Protein AF-A0A3B8RQF7-F1 (afdb_monomer)

Structure (mmCIF, N/CA/C/O backbone):
data_AF-A0A3B8RQF7-F1
#
_entry.id   AF-A0A3B8RQF7-F1
#
loop_
_atom_site.group_PDB
_atom_site.id
_atom_site.type_symbol
_atom_site.label_atom_id
_atom_site.label_alt_id
_atom_site.label_comp_id
_atom_site.label_asym_id
_atom_site.label_entity_id
_atom_site.label_seq_id
_atom_site.pdbx_PDB_ins_code
_atom_site.Cartn_x
_atom_site.Cartn_y
_atom_site.Cartn_z
_atom_site.occupancy
_atom_site.B_iso_or_equiv
_atom_site.auth_seq_id
_atom_site.auth_comp_id
_atom_site.auth_asym_id
_atom_site.auth_atom_id
_atom_site.pdbx_PDB_model_num
ATOM 1 N N . GLY A 1 1 ? -14.466 -7.446 29.062 1.00 78.19 1 GLY A N 1
ATOM 2 C CA . GLY A 1 1 ? -13.291 -7.999 28.360 1.00 78.19 1 GLY A CA 1
ATOM 3 C C . GLY A 1 1 ? -13.276 -7.476 26.940 1.00 78.19 1 GLY A C 1
ATOM 4 O O . GLY A 1 1 ? -14.343 -7.152 26.434 1.00 78.19 1 GLY A O 1
ATOM 5 N N . ILE A 1 2 ? -12.102 -7.348 26.321 1.00 83.56 2 ILE A N 1
ATOM 6 C CA . ILE A 1 2 ? -11.988 -6.986 24.900 1.00 83.56 2 ILE A CA 1
ATOM 7 C C . ILE A 1 2 ? -12.221 -8.257 24.074 1.00 83.56 2 ILE A C 1
ATOM 9 O O . ILE A 1 2 ? -11.595 -9.277 24.354 1.00 83.56 2 ILE A O 1
ATOM 13 N N . THR A 1 3 ? -13.128 -8.205 23.094 1.00 89.44 3 THR A N 1
ATOM 14 C CA . THR A 1 3 ? -13.395 -9.329 22.180 1.00 89.44 3 THR A CA 1
ATOM 15 C C . THR A 1 3 ? -12.706 -9.060 20.852 1.00 89.44 3 THR A C 1
ATOM 17 O O . THR A 1 3 ? -12.986 -8.048 20.209 1.00 89.44 3 THR A O 1
ATOM 20 N N . TYR A 1 4 ? -11.801 -9.957 20.469 1.00 90.75 4 TYR A N 1
ATOM 21 C CA . TYR A 1 4 ? -11.118 -9.923 19.182 1.00 90.75 4 TYR A CA 1
ATOM 22 C C . TYR A 1 4 ? -11.847 -10.824 18.193 1.00 90.75 4 TYR A C 1
ATOM 24 O O . TYR A 1 4 ? -12.155 -11.975 18.502 1.00 90.75 4 TYR A O 1
ATOM 32 N N . ASN A 1 5 ? -12.092 -10.295 17.003 1.00 92.06 5 ASN A N 1
ATOM 33 C CA . ASN A 1 5 ? -12.671 -11.025 15.888 1.00 92.06 5 ASN A CA 1
ATOM 34 C C . ASN A 1 5 ? -11.556 -11.473 14.941 1.00 92.06 5 ASN A C 1
ATOM 36 O O . ASN A 1 5 ? -10.477 -10.883 14.918 1.00 92.06 5 ASN A O 1
ATOM 40 N N . ASN A 1 6 ? -11.830 -12.493 14.130 1.00 94.56 6 ASN A N 1
ATOM 41 C CA . ASN A 1 6 ? -10.982 -12.831 12.992 1.00 94.56 6 ASN A CA 1
ATOM 42 C C . ASN A 1 6 ? -11.391 -11.950 11.796 1.00 94.56 6 ASN A C 1
ATOM 44 O O . ASN A 1 6 ? -12.481 -12.166 11.257 1.00 94.56 6 ASN A O 1
ATOM 48 N N . PRO A 1 7 ? -10.599 -10.935 11.405 1.00 94.19 7 PRO A N 1
ATOM 49 C CA . PRO A 1 7 ? -11.020 -9.983 10.392 1.00 94.19 7 PRO A CA 1
ATOM 50 C C . PRO A 1 7 ? -10.783 -10.518 8.975 1.00 94.19 7 PRO A C 1
ATOM 52 O O . PRO A 1 7 ? -9.798 -11.201 8.700 1.00 94.19 7 PRO A O 1
ATOM 55 N N . PHE A 1 8 ? -11.642 -10.115 8.045 1.00 95.94 8 PHE A N 1
ATOM 56 C CA . PHE A 1 8 ? -11.394 -10.232 6.615 1.00 95.94 8 PHE A CA 1
ATOM 57 C C . PHE A 1 8 ? -10.789 -8.937 6.085 1.00 95.94 8 PHE A C 1
ATOM 59 O O . PHE A 1 8 ? -11.249 -7.844 6.417 1.00 95.94 8 PHE A O 1
ATOM 66 N N . THR A 1 9 ? -9.784 -9.061 5.226 1.00 96.25 9 THR A N 1
ATOM 67 C CA . THR A 1 9 ? -9.227 -7.930 4.481 1.00 96.25 9 THR A CA 1
ATOM 68 C C . THR A 1 9 ? -9.929 -7.824 3.134 1.00 96.25 9 THR A C 1
ATOM 70 O O . THR A 1 9 ? -10.110 -8.828 2.447 1.00 96.25 9 THR A O 1
ATOM 73 N N . TYR A 1 10 ? -10.288 -6.611 2.731 1.00 97.31 10 TYR A N 1
ATOM 74 C CA . TYR A 1 10 ? -10.808 -6.306 1.401 1.00 97.31 10 TYR A CA 1
ATOM 75 C C . TYR A 1 10 ? -10.047 -5.128 0.804 1.00 97.31 10 TYR A C 1
ATOM 77 O O . TYR A 1 10 ? -9.483 -4.295 1.517 1.00 97.31 10 TYR A O 1
ATOM 85 N N . GLY A 1 11 ? -10.037 -5.043 -0.519 1.00 97.88 11 GLY A N 1
ATOM 86 C CA . GLY A 1 11 ? -9.417 -3.928 -1.210 1.00 97.88 11 GLY A CA 1
ATOM 87 C C . GLY A 1 11 ? -9.820 -3.855 -2.669 1.00 97.88 11 GLY A C 1
ATOM 88 O O . GLY A 1 11 ? -10.279 -4.831 -3.260 1.00 97.88 11 GLY A O 1
ATOM 89 N N . VAL A 1 12 ? -9.662 -2.666 -3.235 1.00 98.56 12 VAL A N 1
ATOM 90 C CA . VAL A 1 12 ? -9.921 -2.379 -4.643 1.00 98.56 12 VAL A CA 1
ATOM 91 C C . VAL A 1 12 ? -8.850 -1.432 -5.155 1.00 98.56 12 VAL A C 1
ATOM 93 O O . VAL A 1 12 ? -8.438 -0.498 -4.463 1.00 98.56 12 VAL A O 1
ATOM 96 N N . GLY A 1 13 ? -8.374 -1.698 -6.368 1.00 98.19 13 GLY A N 1
ATOM 97 C CA . GLY A 1 13 ? -7.288 -0.951 -6.980 1.00 98.19 13 GLY A CA 1
ATOM 98 C C . GLY A 1 13 ? -7.603 -0.522 -8.398 1.00 98.19 13 GLY A C 1
ATOM 99 O O . GLY A 1 13 ? -8.208 -1.270 -9.163 1.00 98.19 13 GLY A O 1
ATOM 100 N N . PHE A 1 14 ? -7.128 0.667 -8.748 1.00 98.50 14 PHE A N 1
ATOM 101 C CA . PHE A 1 14 ? -7.129 1.188 -10.105 1.00 98.50 14 PHE A CA 1
ATOM 102 C C . PHE A 1 14 ? -5.698 1.531 -10.483 1.00 98.50 14 PHE A C 1
ATOM 104 O O . PHE A 1 14 ? -5.053 2.357 -9.835 1.00 98.50 14 PHE A O 1
ATOM 111 N N . GLY A 1 15 ? -5.190 0.873 -11.521 1.00 97.94 15 GLY A N 1
ATOM 112 C CA . GLY A 1 15 ? -3.811 1.035 -11.947 1.00 97.94 15 GLY A CA 1
ATOM 113 C C . GLY A 1 15 ? -3.672 1.159 -13.452 1.00 97.94 15 GLY A C 1
ATOM 114 O O . GLY A 1 15 ? -4.536 0.725 -14.215 1.00 97.94 15 GLY A O 1
ATOM 115 N N . LYS A 1 16 ? -2.569 1.774 -13.873 1.00 98.12 16 LYS A N 1
ATOM 116 C CA . LYS A 1 16 ? -2.230 1.944 -15.282 1.00 98.12 16 LYS A CA 1
ATOM 117 C C . LYS A 1 16 ? -0.731 1.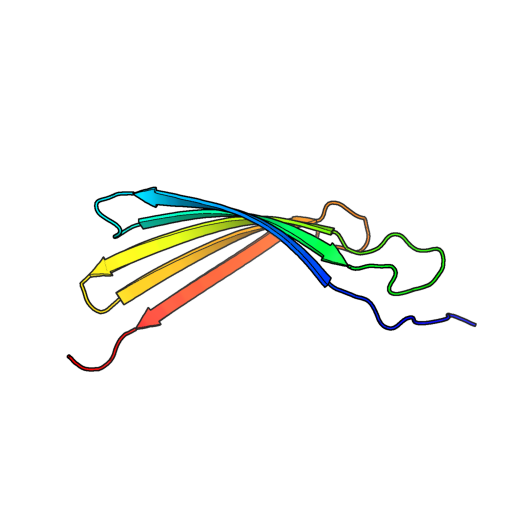819 -15.501 1.00 98.12 16 LYS A C 1
ATOM 119 O O . LYS A 1 16 ? 0.063 2.410 -14.770 1.00 98.12 16 LYS A O 1
ATOM 124 N N . TYR A 1 17 ? -0.380 1.099 -16.560 1.00 98.25 17 TYR A N 1
ATOM 125 C CA . TYR A 1 17 ? 0.961 1.086 -17.126 1.00 98.25 17 TYR A CA 1
ATOM 126 C C . TYR A 1 17 ? 1.142 2.248 -18.107 1.00 98.25 17 TYR A C 1
ATOM 128 O O . TYR A 1 17 ? 0.217 2.627 -18.830 1.00 98.25 17 TYR A O 1
ATOM 136 N N . PHE A 1 18 ? 2.339 2.814 -18.123 1.00 96.88 18 PHE A N 1
ATOM 137 C CA . PHE A 1 18 ? 2.761 3.875 -19.032 1.00 96.88 18 PHE A CA 1
ATOM 138 C C . PHE A 1 18 ? 4.254 3.721 -19.348 1.00 96.88 18 PHE A C 1
ATOM 140 O O . PHE A 1 18 ? 4.910 2.828 -18.810 1.00 96.88 18 PHE A O 1
ATOM 147 N N . ASN A 1 19 ? 4.784 4.571 -20.235 1.00 94.81 19 ASN A N 1
ATOM 148 C CA . ASN A 1 19 ? 6.170 4.483 -20.709 1.00 94.81 19 ASN A CA 1
ATOM 149 C C . ASN A 1 19 ? 6.486 3.093 -21.297 1.00 94.81 19 ASN A C 1
ATOM 151 O O . ASN A 1 19 ? 7.380 2.401 -20.817 1.00 94.81 19 ASN A O 1
ATOM 155 N N . ASP A 1 20 ? 5.651 2.644 -22.239 1.00 94.06 20 ASP A N 1
ATOM 156 C CA . ASP A 1 20 ? 5.738 1.321 -22.881 1.00 94.06 20 ASP A CA 1
ATOM 157 C C . ASP A 1 20 ? 5.747 0.130 -21.906 1.00 94.06 20 ASP A C 1
ATOM 159 O O . ASP A 1 20 ? 6.265 -0.942 -22.201 1.00 94.06 20 ASP A O 1
ATOM 163 N N . GLY A 1 21 ? 5.149 0.309 -20.723 1.00 93.44 21 GLY A N 1
ATOM 164 C CA . GLY A 1 21 ? 5.082 -0.715 -19.679 1.00 93.44 21 GLY A CA 1
ATOM 165 C C . GLY A 1 21 ? 6.208 -0.642 -18.648 1.00 93.44 21 GLY A C 1
ATOM 166 O O . GLY A 1 21 ? 6.124 -1.320 -17.627 1.00 93.44 21 GLY A O 1
ATOM 167 N N . ASN A 1 22 ? 7.205 0.225 -18.849 1.00 97.00 22 ASN A N 1
ATOM 168 C CA . ASN A 1 22 ? 8.326 0.393 -17.920 1.00 97.00 22 ASN A CA 1
ATOM 169 C C . ASN A 1 22 ? 7.914 1.077 -16.612 1.00 97.00 22 ASN A C 1
ATOM 171 O O . ASN A 1 22 ? 8.645 1.012 -15.629 1.00 97.00 22 ASN A O 1
ATOM 175 N N . SER A 1 23 ? 6.765 1.749 -16.568 1.00 98.12 23 SER A N 1
ATOM 176 C CA . SER A 1 23 ? 6.264 2.377 -15.348 1.00 98.12 23 SER A CA 1
ATOM 177 C C . SER A 1 23 ? 4.808 2.010 -15.095 1.00 98.12 23 SER A C 1
ATOM 179 O O . SER A 1 23 ? 4.026 1.836 -16.030 1.00 98.12 23 SER A O 1
ATOM 181 N N . SER A 1 24 ? 4.413 1.937 -13.826 1.00 98.31 24 SER A N 1
ATOM 182 C CA . SER A 1 24 ? 3.014 1.732 -13.446 1.00 98.31 24 SER A CA 1
ATOM 183 C C . SER A 1 24 ? 2.631 2.576 -12.246 1.00 98.31 24 SER A C 1
ATOM 185 O O . SER A 1 24 ? 3.402 2.664 -11.294 1.00 98.31 24 SER A O 1
ATOM 187 N N . LEU A 1 25 ? 1.415 3.111 -12.251 1.00 98.44 25 LEU A N 1
ATOM 188 C CA . LEU A 1 25 ? 0.804 3.760 -11.095 1.00 98.44 25 LEU A CA 1
ATOM 189 C C . LEU A 1 25 ? -0.367 2.901 -10.611 1.00 98.44 25 LEU A C 1
ATOM 191 O O . LEU A 1 25 ? -1.106 2.368 -11.439 1.00 98.44 25 LEU A O 1
ATOM 195 N N . LEU A 1 26 ? -0.550 2.789 -9.299 1.00 98.56 26 LEU A N 1
ATOM 196 C CA . LEU A 1 26 ? -1.657 2.077 -8.667 1.00 98.56 26 LEU A CA 1
ATOM 197 C C . LEU A 1 26 ? -2.226 2.919 -7.527 1.00 98.56 26 LEU A C 1
ATOM 199 O O . LEU A 1 26 ? -1.539 3.161 -6.541 1.00 98.56 26 LEU A O 1
ATOM 203 N N . LEU A 1 27 ? -3.490 3.316 -7.634 1.00 98.56 27 LEU A N 1
ATOM 204 C CA . LEU A 1 27 ? -4.273 3.787 -6.498 1.00 98.56 27 LEU A CA 1
ATOM 205 C C . LEU A 1 27 ? -4.979 2.580 -5.879 1.00 98.56 27 LEU A C 1
ATOM 207 O O . LEU A 1 27 ? -5.710 1.878 -6.575 1.00 98.56 27 LEU A O 1
ATOM 211 N N . TYR A 1 28 ? -4.768 2.335 -4.591 1.00 98.50 28 TYR A N 1
ATOM 212 C CA . TYR A 1 28 ? -5.300 1.172 -3.891 1.00 98.50 28 TYR A CA 1
ATOM 213 C C . TYR A 1 28 ? -5.972 1.585 -2.587 1.00 98.50 28 TYR A C 1
ATOM 215 O O . TYR A 1 28 ? -5.361 2.235 -1.741 1.00 98.50 28 TYR A O 1
ATOM 223 N N . TYR A 1 29 ? -7.233 1.200 -2.427 1.00 98.38 29 TYR A N 1
ATOM 224 C CA . TYR A 1 29 ? -7.943 1.273 -1.160 1.00 98.38 29 TYR A CA 1
ATOM 225 C C . TYR A 1 29 ? -7.962 -0.116 -0.530 1.00 98.38 29 TYR A C 1
ATOM 227 O O . TYR A 1 29 ? -8.298 -1.094 -1.200 1.00 98.38 29 TYR A O 1
ATOM 235 N N . GLN A 1 30 ? -7.645 -0.197 0.758 1.00 97.69 30 GLN A N 1
ATOM 236 C CA . GLN A 1 30 ? -7.753 -1.426 1.535 1.00 97.69 30 GLN A CA 1
ATOM 237 C C . GLN A 1 30 ? -8.357 -1.165 2.908 1.00 97.69 30 GLN A C 1
ATOM 239 O O . GLN A 1 30 ? -8.165 -0.104 3.506 1.00 97.69 30 GLN A O 1
ATOM 244 N N . GLY A 1 31 ? -9.044 -2.168 3.432 1.00 96.88 31 GLY A N 1
ATOM 245 C CA . GLY A 1 31 ? -9.619 -2.134 4.762 1.00 96.88 31 GLY A CA 1
ATOM 246 C C . GLY A 1 31 ? -9.767 -3.525 5.350 1.00 96.88 31 GLY A C 1
ATOM 247 O O . GLY A 1 31 ? -9.619 -4.540 4.669 1.00 96.88 31 GLY A O 1
ATOM 248 N N . TYR A 1 32 ? -10.069 -3.544 6.639 1.00 96.44 32 TYR A N 1
ATOM 249 C CA . TYR A 1 32 ? -10.408 -4.753 7.373 1.00 96.44 32 TYR A CA 1
ATOM 250 C C . TYR A 1 32 ? -11.888 -4.710 7.761 1.00 96.44 32 TYR A C 1
ATOM 252 O O . TYR A 1 32 ? -12.492 -3.636 7.861 1.00 96.44 32 TYR A O 1
ATOM 260 N N . THR A 1 33 ? -12.497 -5.868 7.990 1.00 94.94 33 THR A N 1
ATOM 261 C CA . THR A 1 33 ? -13.687 -5.949 8.844 1.00 94.94 33 THR A CA 1
ATOM 262 C C . THR A 1 33 ? -13.280 -5.701 10.299 1.00 94.94 33 THR A C 1
ATOM 264 O O . THR A 1 33 ? -12.091 -5.627 10.616 1.00 94.94 33 THR A O 1
ATOM 267 N N . GLU A 1 34 ? -14.251 -5.544 11.201 1.00 93.31 34 GLU A N 1
ATOM 268 C CA . GLU A 1 34 ? -13.960 -5.259 12.611 1.00 93.31 34 GLU A CA 1
ATOM 269 C C . GLU A 1 34 ? -12.975 -6.269 13.211 1.00 93.31 34 GLU A C 1
ATOM 271 O O . GLU A 1 34 ? -13.210 -7.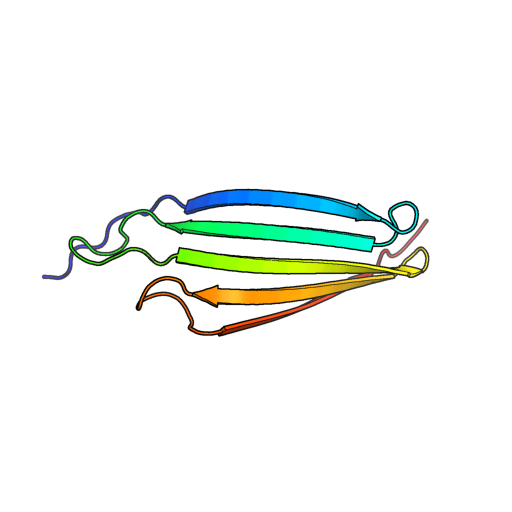475 13.177 1.00 93.31 34 GLU A O 1
ATOM 276 N N . ILE A 1 35 ? -11.883 -5.752 13.778 1.00 93.38 35 ILE A N 1
ATOM 277 C CA . ILE A 1 35 ? -10.865 -6.534 14.495 1.00 93.38 35 ILE A CA 1
ATOM 278 C C . ILE A 1 35 ? -11.233 -6.620 15.979 1.00 93.38 35 ILE A C 1
ATOM 280 O O . ILE A 1 35 ? -11.076 -7.663 16.607 1.00 93.38 35 ILE A O 1
ATOM 284 N N . VAL A 1 36 ? -11.739 -5.517 16.537 1.00 93.31 36 VAL A N 1
ATOM 285 C CA . VAL A 1 36 ? -12.227 -5.423 17.914 1.00 93.31 36 VAL A CA 1
ATOM 286 C C . VAL A 1 36 ? -13.667 -4.937 17.862 1.00 93.31 36 VAL A C 1
ATOM 288 O O . VAL A 1 36 ? -13.932 -3.882 17.286 1.00 93.31 36 VAL A O 1
ATOM 291 N N . SER A 1 37 ? -14.587 -5.693 18.459 1.00 90.69 37 SER A N 1
ATOM 292 C CA . SER A 1 37 ? -16.018 -5.379 18.397 1.00 90.69 37 SER A CA 1
ATOM 293 C C . SER A 1 37 ? -16.318 -3.981 18.939 1.00 90.69 37 SER A C 1
ATOM 295 O O . SER A 1 37 ? -15.883 -3.626 20.038 1.00 90.69 37 SER A O 1
ATOM 297 N N . GLY A 1 38 ? -17.074 -3.194 18.170 1.00 89.31 38 GLY A N 1
ATOM 298 C CA . GLY A 1 38 ? -17.440 -1.820 18.533 1.00 89.31 38 GLY A CA 1
ATOM 299 C C . GLY A 1 38 ? -16.362 -0.768 18.242 1.00 89.31 38 GLY A C 1
ATOM 300 O O . GLY A 1 38 ? -16.533 0.400 18.597 1.00 89.31 38 GLY A O 1
ATOM 301 N N . TYR A 1 39 ? -15.265 -1.148 17.582 1.00 90.69 39 TYR A N 1
ATOM 302 C CA . TYR A 1 39 ? -14.233 -0.227 17.116 1.00 90.69 39 TYR A CA 1
ATOM 303 C C . TYR A 1 39 ? -14.171 -0.200 15.590 1.00 90.69 39 TYR A C 1
ATOM 305 O O . TYR A 1 39 ? -14.203 -1.234 14.928 1.00 90.69 39 TYR A O 1
ATOM 313 N N . ALA A 1 40 ? -14.025 1.005 15.032 1.00 92.94 40 ALA A N 1
ATOM 314 C CA . ALA A 1 40 ? -13.836 1.185 13.597 1.00 92.94 40 ALA A CA 1
ATOM 315 C C . ALA A 1 40 ? -12.634 0.366 13.100 1.00 92.94 40 ALA A C 1
ATOM 317 O O . ALA A 1 40 ? -11.558 0.409 13.695 1.00 92.94 40 ALA A O 1
ATOM 318 N N . ALA A 1 41 ? -12.799 -0.356 11.996 1.00 95.00 41 ALA A N 1
ATOM 319 C CA . ALA A 1 41 ? -11.706 -1.125 11.423 1.00 95.00 41 ALA A CA 1
ATOM 320 C C . ALA A 1 41 ? -10.643 -0.207 10.776 1.00 95.00 41 ALA A C 1
ATOM 322 O O . ALA A 1 41 ? -10.969 0.894 10.312 1.00 95.00 41 ALA A O 1
ATOM 323 N N . PRO A 1 42 ? -9.365 -0.621 10.719 1.00 95.44 42 PRO A N 1
ATOM 324 C CA . PRO A 1 42 ? -8.343 0.098 9.967 1.00 95.44 42 PRO A CA 1
ATOM 325 C C . PRO A 1 42 ? -8.710 0.174 8.480 1.00 95.44 42 PRO A C 1
ATOM 327 O O . PRO A 1 42 ? -9.090 -0.829 7.873 1.00 95.44 42 PRO A O 1
ATOM 330 N N . GLN A 1 43 ? -8.592 1.363 7.893 1.00 97.38 43 GLN A N 1
ATOM 331 C CA . GLN A 1 43 ? -8.755 1.582 6.455 1.00 97.38 43 GLN A CA 1
ATOM 332 C C . GLN A 1 43 ? -7.652 2.503 5.952 1.00 97.38 43 GLN A C 1
ATOM 334 O O . GLN A 1 43 ? -7.208 3.394 6.678 1.00 97.38 43 GLN A O 1
ATOM 339 N N . GLN A 1 44 ? -7.220 2.297 4.715 1.00 97.88 44 GLN A N 1
ATOM 340 C CA . GLN A 1 44 ? -6.068 2.972 4.137 1.00 97.88 44 GLN A CA 1
ATOM 341 C C . GLN A 1 44 ? -6.281 3.223 2.646 1.00 97.88 44 GLN A C 1
ATOM 343 O O . GLN A 1 44 ? -6.816 2.380 1.926 1.00 97.88 44 GLN A O 1
ATOM 348 N N . LEU A 1 45 ? -5.796 4.375 2.188 1.00 98.38 45 LEU A N 1
ATOM 349 C CA . LEU A 1 45 ? -5.617 4.684 0.776 1.00 98.38 45 LEU A CA 1
ATOM 350 C C . LEU A 1 45 ? -4.121 4.755 0.472 1.00 98.38 45 LEU A C 1
ATOM 352 O O . LEU A 1 45 ? -3.343 5.290 1.262 1.00 98.38 45 LEU A O 1
ATOM 356 N N . SER A 1 46 ? -3.688 4.194 -0.650 1.00 98.38 46 SER A N 1
ATOM 357 C CA . SER A 1 46 ? -2.279 4.157 -1.042 1.00 98.38 46 SER A CA 1
ATOM 358 C C . SER A 1 46 ? -2.088 4.429 -2.520 1.00 98.38 46 SER A C 1
ATOM 360 O O . SER A 1 46 ? -2.905 4.034 -3.345 1.00 98.38 46 SER A O 1
ATOM 362 N N . LEU A 1 47 ? -0.983 5.090 -2.837 1.00 98.44 47 LEU A N 1
ATOM 363 C CA . LEU A 1 47 ? -0.510 5.340 -4.183 1.00 98.44 47 LEU A CA 1
ATOM 364 C C . LEU A 1 47 ? 0.840 4.644 -4.359 1.00 98.44 47 LEU A C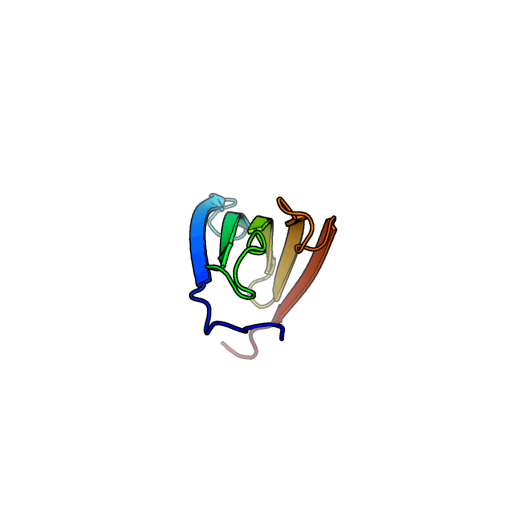 1
ATOM 366 O O . LEU A 1 47 ? 1.817 4.990 -3.696 1.00 98.44 47 LEU A O 1
ATOM 370 N N . GLY A 1 48 ? 0.876 3.651 -5.240 1.00 98.38 48 GLY A N 1
ATOM 371 C CA . GLY A 1 48 ? 2.075 2.926 -5.635 1.00 98.38 48 GLY A CA 1
ATOM 372 C C . GLY A 1 48 ? 2.579 3.383 -6.999 1.00 98.38 48 GLY A C 1
ATOM 373 O O . GLY A 1 48 ? 1.792 3.539 -7.929 1.00 98.38 48 GLY A O 1
ATOM 374 N N . LEU A 1 49 ? 3.888 3.553 -7.127 1.00 98.44 49 LEU A N 1
ATOM 375 C CA . LEU A 1 49 ? 4.607 3.795 -8.370 1.00 98.44 49 LEU A CA 1
ATOM 376 C C . LEU A 1 49 ? 5.654 2.695 -8.538 1.00 98.44 49 LEU A C 1
ATOM 378 O O .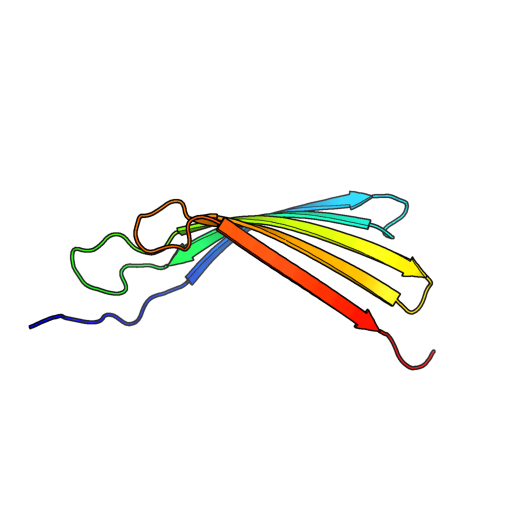 LEU A 1 49 ? 6.487 2.501 -7.659 1.00 98.44 49 LEU A O 1
ATOM 382 N N . ASN A 1 50 ? 5.653 2.025 -9.684 1.00 98.44 50 ASN A N 1
ATOM 383 C CA . ASN A 1 50 ? 6.778 1.205 -10.121 1.00 98.44 50 ASN A CA 1
ATOM 384 C C . ASN A 1 50 ? 7.462 1.886 -11.299 1.00 98.44 50 ASN A C 1
ATOM 386 O O . ASN A 1 50 ? 6.786 2.431 -12.174 1.00 98.44 50 ASN A O 1
ATOM 390 N N . HIS A 1 51 ? 8.786 1.811 -11.335 1.00 98.00 51 HIS A N 1
ATOM 391 C CA . HIS A 1 51 ? 9.593 2.285 -12.444 1.00 98.00 51 HIS A CA 1
ATOM 392 C C . HIS A 1 51 ? 10.749 1.322 -12.711 1.00 98.00 51 HIS A C 1
ATOM 394 O O . HIS A 1 51 ? 11.608 1.088 -11.859 1.00 98.00 51 HIS A O 1
ATOM 400 N N . GLN A 1 52 ? 10.760 0.754 -13.908 1.00 97.75 52 GLN A N 1
ATOM 401 C CA . GLN A 1 52 ? 11.829 -0.075 -14.418 1.00 97.75 52 GLN A CA 1
ATOM 402 C C . GLN A 1 52 ? 12.985 0.823 -14.860 1.00 97.75 52 GLN A C 1
ATOM 404 O O . GLN A 1 52 ? 12.875 1.575 -15.824 1.00 97.75 52 GLN A O 1
ATOM 409 N N . LEU A 1 53 ? 14.102 0.732 -14.141 1.00 96.00 53 LEU A N 1
ATOM 410 C CA . LEU A 1 53 ? 15.315 1.500 -14.418 1.00 96.00 53 LEU 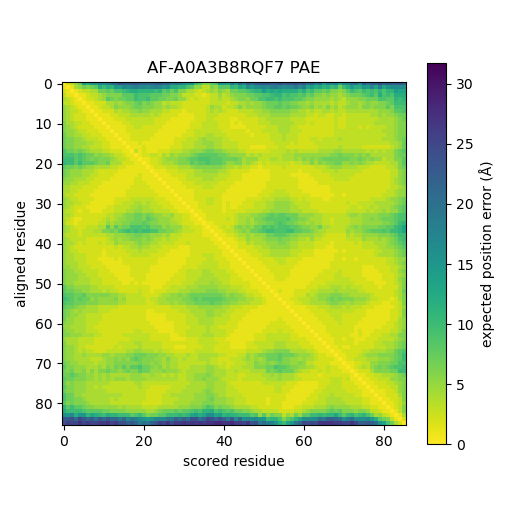A CA 1
ATOM 411 C C . LEU A 1 53 ? 16.109 0.893 -15.583 1.00 96.00 53 LEU A C 1
ATOM 413 O O . LEU A 1 53 ? 16.795 1.604 -16.309 1.00 96.00 53 LEU A O 1
ATOM 417 N N . ASN A 1 54 ? 16.039 -0.430 -15.740 1.00 94.44 54 ASN A N 1
ATOM 418 C CA . ASN A 1 54 ? 16.601 -1.189 -16.857 1.00 94.44 54 ASN A CA 1
ATOM 419 C C . ASN A 1 54 ? 15.956 -2.586 -16.920 1.00 94.44 54 ASN A C 1
ATOM 421 O O . ASN A 1 54 ? 15.125 -2.936 -16.082 1.00 94.44 54 ASN A O 1
ATOM 425 N N . SER A 1 55 ? 16.374 -3.427 -17.869 1.00 93.00 55 SER A N 1
ATOM 426 C CA . SER A 1 55 ? 15.815 -4.774 -18.070 1.00 93.00 55 SER A CA 1
ATOM 427 C C . SER A 1 55 ? 15.837 -5.683 -16.829 1.00 93.00 55 SER A C 1
ATOM 429 O O . SER A 1 55 ? 15.042 -6.620 -16.751 1.00 93.00 55 SER A O 1
ATOM 431 N N . LYS A 1 56 ? 16.686 -5.400 -15.834 1.00 95.44 56 LYS A N 1
ATOM 432 C CA . LYS A 1 56 ? 16.873 -6.223 -14.629 1.00 95.44 56 LYS A CA 1
ATOM 433 C C . LYS A 1 56 ? 16.377 -5.571 -13.342 1.00 95.44 56 LYS A C 1
ATOM 435 O O . LYS A 1 56 ? 16.159 -6.289 -12.371 1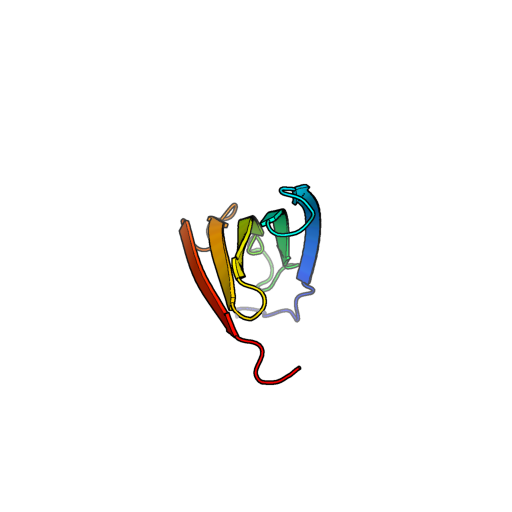.00 95.44 56 LYS A O 1
ATOM 440 N N . LEU A 1 57 ? 16.200 -4.252 -13.315 1.00 96.88 57 LEU A N 1
ATOM 441 C CA . LEU A 1 57 ? 15.987 -3.488 -12.087 1.00 96.88 57 LEU A CA 1
ATOM 442 C C . LEU A 1 57 ? 14.686 -2.688 -12.134 1.00 96.88 57 LEU A C 1
ATOM 444 O O . LEU A 1 57 ? 14.478 -1.874 -13.030 1.00 96.88 57 LEU A O 1
ATOM 448 N N . THR A 1 58 ? 13.836 -2.876 -11.128 1.00 98.06 58 THR A N 1
ATOM 449 C CA . THR A 1 58 ? 12.620 -2.079 -10.908 1.00 98.06 58 THR A CA 1
ATOM 450 C C . THR A 1 58 ? 12.639 -1.468 -9.515 1.00 98.06 58 THR A C 1
ATOM 452 O O . THR A 1 58 ? 12.884 -2.170 -8.536 1.00 98.06 58 THR A O 1
ATOM 455 N N . LEU A 1 59 ? 12.367 -0.168 -9.438 1.00 98.25 59 LEU A N 1
ATOM 456 C CA . LEU A 1 59 ? 12.124 0.569 -8.205 1.00 98.25 59 LEU A CA 1
ATOM 457 C C . LEU A 1 59 ? 10.616 0.651 -7.951 1.00 98.25 59 LEU A C 1
ATOM 459 O O . LEU A 1 59 ? 9.846 0.943 -8.864 1.00 98.25 59 LEU A O 1
ATOM 463 N N . THR A 1 60 ? 10.214 0.455 -6.703 1.00 98.50 60 THR A N 1
ATOM 464 C CA . THR A 1 60 ? 8.838 0.586 -6.227 1.00 98.50 60 THR A CA 1
ATOM 465 C C . THR A 1 60 ? 8.793 1.633 -5.126 1.00 98.50 60 THR A C 1
ATOM 467 O O . THR A 1 60 ? 9.571 1.563 -4.181 1.00 98.50 60 THR A O 1
ATOM 470 N N . LEU A 1 61 ? 7.868 2.581 -5.219 1.00 98.44 61 LEU A N 1
ATOM 471 C CA . LEU A 1 61 ? 7.560 3.562 -4.182 1.00 98.44 61 LEU A CA 1
ATOM 472 C C . LEU A 1 61 ? 6.083 3.436 -3.829 1.00 98.44 61 LEU A C 1
ATOM 474 O O . LEU A 1 61 ? 5.244 3.388 -4.723 1.00 98.44 61 LEU A O 1
ATOM 478 N N . ILE A 1 62 ? 5.748 3.394 -2.545 1.00 98.31 62 ILE A N 1
ATOM 479 C CA . ILE A 1 62 ? 4.363 3.347 -2.074 1.00 98.31 62 ILE A CA 1
ATOM 480 C C . ILE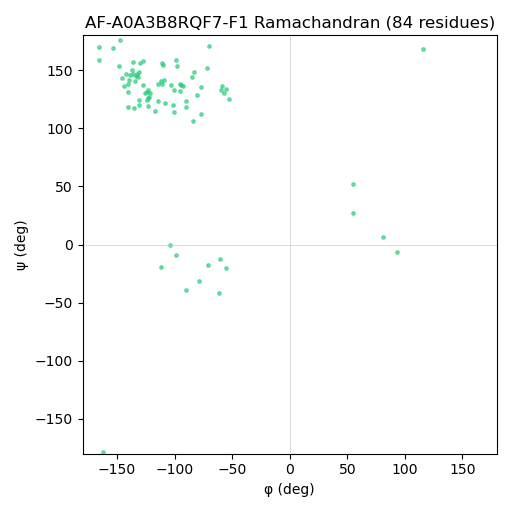 A 1 62 ? 4.200 4.403 -0.991 1.00 98.31 62 ILE A C 1
ATOM 482 O O . ILE A 1 62 ? 4.876 4.360 0.034 1.00 98.31 62 ILE A O 1
ATOM 486 N N . GLY A 1 63 ? 3.295 5.346 -1.218 1.00 98.25 63 GLY A N 1
ATOM 487 C CA . GLY A 1 63 ? 2.830 6.294 -0.210 1.00 98.25 63 GLY A CA 1
ATOM 488 C C . GLY A 1 63 ? 1.389 5.990 0.181 1.00 98.25 63 GLY A C 1
ATOM 489 O O . GLY A 1 63 ? 0.639 5.431 -0.615 1.00 98.25 63 GLY A O 1
ATOM 490 N N . GLY A 1 64 ? 0.965 6.370 1.381 1.00 97.94 64 GLY A N 1
ATOM 491 C CA . GLY A 1 64 ? -0.423 6.185 1.791 1.00 97.94 64 GLY A CA 1
ATOM 492 C C . GLY A 1 64 ? -0.825 6.964 3.030 1.00 97.94 64 GLY A C 1
ATOM 493 O O . GLY A 1 64 ? 0.012 7.538 3.725 1.00 97.94 64 GLY A O 1
ATOM 494 N N . VAL A 1 65 ? -2.128 6.965 3.291 1.00 98.00 65 VAL A N 1
ATOM 495 C CA . VAL A 1 65 ? -2.762 7.594 4.452 1.00 98.00 65 VAL A CA 1
ATOM 496 C C . VAL A 1 65 ? -3.780 6.647 5.069 1.00 98.00 65 VAL A C 1
ATOM 498 O O . VAL A 1 65 ? -4.515 5.950 4.361 1.00 98.00 65 VAL A O 1
ATOM 501 N N . GLY A 1 66 ? -3.838 6.637 6.395 1.00 97.62 66 GLY A N 1
ATOM 502 C CA . GLY A 1 66 ? -4.901 5.989 7.148 1.00 97.62 66 GLY A CA 1
ATOM 503 C C . GLY A 1 66 ? -6.170 6.834 7.126 1.00 97.62 66 GLY A C 1
ATOM 504 O O . GLY A 1 66 ? -6.129 8.045 7.326 1.00 97.62 66 GLY A O 1
ATOM 505 N N . LEU A 1 67 ? -7.308 6.189 6.893 1.00 96.44 67 LEU A N 1
ATOM 506 C CA . LEU A 1 67 ? -8.627 6.826 6.837 1.00 96.44 67 LEU A CA 1
ATOM 507 C C . LEU A 1 67 ? -9.411 6.669 8.147 1.00 96.44 67 LEU A C 1
ATOM 509 O O . LEU A 1 67 ? -10.450 7.297 8.331 1.00 96.44 67 LEU A O 1
ATOM 513 N N . THR A 1 68 ? -8.919 5.844 9.072 1.00 94.62 68 THR A N 1
ATOM 514 C CA . THR A 1 68 ? -9.499 5.669 10.407 1.00 94.62 68 THR A CA 1
ATOM 515 C C . THR A 1 68 ? -8.438 5.851 11.482 1.00 94.62 68 THR A C 1
ATOM 517 O O . THR A 1 68 ? -7.247 5.672 11.242 1.00 94.62 68 THR A O 1
ATOM 520 N N . LYS A 1 69 ? -8.873 6.163 12.710 1.00 91.25 69 LYS A N 1
ATOM 521 C CA . LYS A 1 69 ? -7.989 6.393 13.871 1.00 91.25 69 LYS A CA 1
ATOM 522 C C . LYS A 1 69 ? -7.110 5.198 14.265 1.00 91.25 69 LYS A C 1
ATOM 524 O O . LYS A 1 69 ? -6.228 5.345 15.101 1.00 91.25 69 LYS A O 1
ATOM 529 N N . PHE A 1 70 ? -7.394 4.022 13.708 1.00 90.62 70 PHE A N 1
ATOM 530 C CA . PHE A 1 70 ? -6.659 2.781 13.952 1.00 90.62 70 PHE A CA 1
ATOM 531 C C . PHE A 1 70 ? -5.732 2.393 12.798 1.00 90.62 70 PHE A C 1
ATOM 533 O O . PHE A 1 70 ? -5.056 1.372 12.882 1.00 90.62 70 PHE A O 1
ATOM 540 N N . ALA A 1 71 ? -5.692 3.191 11.731 1.00 92.00 71 ALA A N 1
ATOM 541 C CA . ALA A 1 71 ? -4.695 3.080 10.679 1.00 92.00 71 ALA A CA 1
ATOM 542 C C . ALA A 1 71 ? -3.556 4.096 10.914 1.00 92.00 71 ALA A C 1
ATOM 544 O O . ALA A 1 71 ? -3.784 5.142 11.530 1.00 92.00 71 ALA A O 1
ATOM 545 N N . PRO A 1 72 ? -2.330 3.828 10.427 1.00 88.44 72 PRO A N 1
ATOM 546 C CA . PRO A 1 72 ? -1.240 4.802 10.468 1.00 88.44 72 PRO A CA 1
ATOM 547 C C . PRO A 1 72 ? -1.612 6.083 9.715 1.00 88.44 72 PRO A C 1
ATOM 549 O O . PRO A 1 72 ? -2.134 6.009 8.608 1.00 88.44 72 PRO A O 1
ATOM 552 N N . GLY A 1 73 ? -1.315 7.260 10.275 1.00 93.56 73 GLY A N 1
ATOM 553 C CA . GLY A 1 73 ? -1.661 8.536 9.632 1.00 93.56 73 GLY A CA 1
ATOM 554 C C . GLY A 1 73 ? -0.991 8.728 8.266 1.00 93.56 73 GLY A C 1
ATOM 555 O O . GLY A 1 73 ? -1.643 9.144 7.312 1.00 93.56 73 GLY A O 1
ATOM 556 N N . LEU A 1 74 ? 0.288 8.357 8.157 1.00 95.12 74 LEU A N 1
ATOM 557 C CA . LEU A 1 74 ? 1.061 8.357 6.916 1.00 95.12 74 LEU A CA 1
ATOM 558 C C . LEU A 1 74 ? 1.831 7.046 6.784 1.00 95.12 74 LEU A C 1
ATOM 560 O O . LEU A 1 74 ? 2.329 6.504 7.771 1.00 95.12 74 LEU A O 1
ATOM 564 N N . LEU A 1 75 ? 1.955 6.572 5.550 1.00 94.00 75 LEU A N 1
ATOM 565 C CA . LEU A 1 75 ? 2.747 5.411 5.172 1.00 94.00 75 LEU A CA 1
ATOM 566 C C . LEU A 1 75 ? 3.684 5.788 4.034 1.00 94.00 75 LEU A C 1
ATOM 568 O O . LEU A 1 75 ? 3.283 6.454 3.080 1.00 94.00 75 LEU A O 1
ATOM 572 N N . ALA A 1 76 ? 4.922 5.320 4.130 1.00 96.69 76 ALA A N 1
ATOM 573 C CA . ALA A 1 76 ? 5.908 5.411 3.071 1.00 96.69 76 ALA A CA 1
ATOM 574 C C . ALA A 1 76 ? 6.699 4.104 3.032 1.00 96.69 76 ALA A C 1
ATOM 576 O O . ALA A 1 76 ? 7.159 3.610 4.061 1.00 96.69 76 ALA A O 1
ATOM 577 N N . SER A 1 77 ? 6.843 3.538 1.842 1.00 97.56 77 SER A N 1
ATOM 578 C CA . SER A 1 77 ? 7.618 2.334 1.588 1.00 97.56 77 SER A CA 1
ATOM 579 C C . SER A 1 77 ? 8.344 2.467 0.256 1.00 97.56 77 SER A C 1
ATOM 581 O O . SER A 1 77 ? 7.856 3.099 -0.682 1.00 97.56 77 SER A O 1
ATOM 583 N N . THR A 1 78 ? 9.529 1.876 0.189 1.00 97.81 78 THR A N 1
ATOM 584 C CA . THR A 1 78 ? 10.327 1.763 -1.027 1.00 97.81 78 THR A CA 1
ATOM 585 C C . THR A 1 78 ? 10.820 0.331 -1.155 1.00 97.81 78 THR A C 1
ATOM 587 O O . THR A 1 78 ? 11.059 -0.342 -0.150 1.00 97.81 78 THR A O 1
ATOM 590 N N . GLY A 1 79 ? 10.946 -0.149 -2.384 1.00 97.81 79 GLY A N 1
ATOM 591 C CA . GLY A 1 79 ? 11.352 -1.511 -2.684 1.00 97.81 79 GLY A CA 1
ATOM 592 C C . GLY A 1 79 ? 12.124 -1.585 -3.987 1.00 97.81 79 GLY A C 1
ATOM 593 O O . GLY A 1 79 ? 11.958 -0.757 -4.879 1.00 97.81 79 GLY A O 1
ATOM 594 N N . ILE A 1 80 ? 12.976 -2.597 -4.096 1.0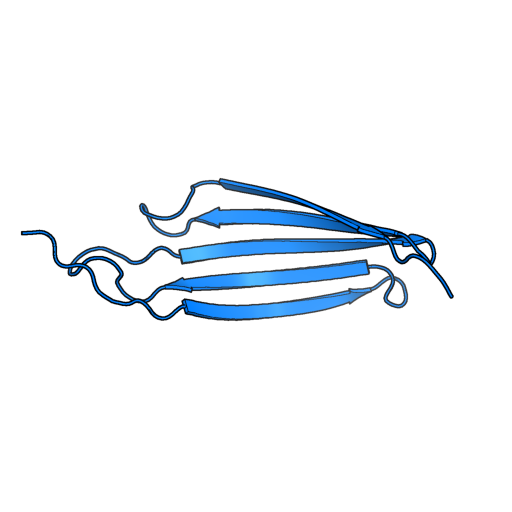0 97.69 80 ILE A N 1
ATOM 595 C CA . ILE A 1 80 ? 13.740 -2.882 -5.305 1.00 97.69 80 ILE A CA 1
ATOM 596 C C . ILE A 1 80 ? 13.469 -4.328 -5.697 1.00 97.69 80 ILE A C 1
ATOM 598 O O . ILE A 1 80 ? 13.588 -5.233 -4.875 1.00 97.69 80 ILE A O 1
ATOM 602 N N . THR A 1 81 ? 13.137 -4.542 -6.966 1.00 97.00 81 THR A N 1
ATOM 603 C CA . THR A 1 81 ? 13.102 -5.871 -7.576 1.00 97.00 81 THR A CA 1
ATOM 604 C C . THR A 1 81 ? 14.272 -5.995 -8.541 1.00 97.00 81 THR A C 1
ATOM 606 O O . THR A 1 81 ? 14.385 -5.207 -9.482 1.00 97.00 81 THR A O 1
ATOM 609 N N . TRP A 1 82 ? 15.129 -6.992 -8.317 1.00 96.31 82 TRP A N 1
ATOM 610 C CA . TRP A 1 82 ? 16.247 -7.339 -9.194 1.00 96.31 82 TRP A CA 1
ATOM 611 C C . TRP A 1 82 ? 16.007 -8.729 -9.797 1.00 96.31 82 TRP A C 1
ATOM 613 O O . TRP A 1 82 ? 15.855 -9.705 -9.067 1.00 96.31 82 TRP A O 1
ATOM 623 N N . ARG A 1 83 ? 16.006 -8.839 -11.131 1.00 93.31 83 ARG A N 1
ATOM 624 C CA . ARG A 1 83 ? 15.990 -10.122 -11.858 1.00 93.31 83 ARG A CA 1
ATOM 625 C C . ARG A 1 83 ? 17.411 -10.630 -12.130 1.00 93.31 83 ARG A C 1
ATOM 627 O O . ARG A 1 83 ? 18.199 -9.947 -12.788 1.00 93.31 83 ARG A O 1
ATOM 634 N N . ILE A 1 84 ? 17.754 -11.799 -11.591 1.00 89.62 84 ILE A N 1
ATOM 635 C CA . ILE A 1 84 ? 19.059 -12.447 -11.793 1.00 89.62 84 ILE A CA 1
ATOM 636 C C . ILE A 1 84 ? 18.883 -13.538 -12.858 1.00 89.62 84 ILE A C 1
ATOM 638 O O . ILE A 1 84 ? 18.173 -14.506 -12.611 1.00 89.62 84 ILE A O 1
ATOM 642 N N . GLY A 1 85 ? 19.525 -13.364 -14.018 1.00 78.94 85 GLY A N 1
ATOM 643 C CA . GLY A 1 85 ? 19.438 -14.274 -15.173 1.00 78.94 85 GLY A CA 1
ATOM 644 C C . GLY A 1 85 ? 18.805 -13.636 -16.417 1.00 78.94 85 GLY A C 1
ATOM 645 O O . GLY A 1 85 ? 18.282 -12.521 -16.334 1.00 78.94 85 GLY A O 1
ATOM 646 N N . GLU A 1 86 ? 18.921 -14.328 -17.555 1.00 60.69 86 GLU A N 1
ATOM 647 C CA . GLU A 1 86 ? 18.046 -14.184 -18.735 1.00 60.69 86 GLU A CA 1
ATOM 648 C C . GLU A 1 86 ? 16.982 -15.283 -18.706 1.00 60.69 86 GLU A C 1
ATOM 650 O O . GLU A 1 86 ? 17.345 -16.425 -18.337 1.00 60.69 86 GLU A O 1
#

Sequence (86 aa):
GITYNNPFTYGVGFGKYFNDGNSSLLLYYQGYTEIVSGYAAPQQLSLGLNHQLNSKLTLTLIGGVGLTKFAPGLLASTGITWRIGE

Nearest PDB structures (foldseek):
  5o67-assembly1_C  TM=8.288E-01  e=3.010E-02  Pseudomonas sp. UK4
  5o67-assembly1_B  TM=8.246E-01  e=6.663E-02  Pseudomonas sp. UK4
  5o68-assembly4_J  TM=8.227E-01  e=8.684E-02  Pseudomonas sp. UK4
  8jto-assembly1_A  TM=5.104E-01  e=7.431E+00  Burkholderia pseudomallei
  4y25-assembly1_A  TM=4.568E-01  e=8.710E+00  Escherichia coli K-12

Secondary structure (DSSP, 8-state):
-PPBP-PPEEEEEEEEEEGGGTEEEEEEEEEES-SBTTSPPPEEEEEEEEEEEETTEEEEEEEEEESSTTS-SEEEEEEEEE----

Solvent-accessible surface area (backbone atoms only — not comparable to full-atom values): 4780 Å² total; 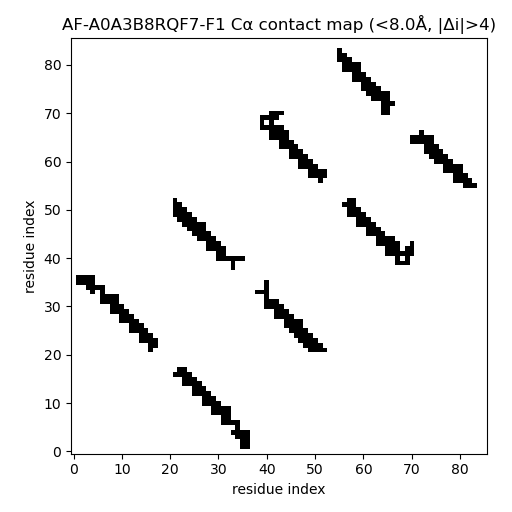per-residue (Å²): 133,89,57,75,48,88,54,54,76,52,71,55,73,54,69,49,70,40,79,95,63,42,25,34,44,34,46,33,39,38,36,42,43,51,42,37,78,97,43,81,35,37,25,36,44,33,45,35,41,39,41,48,81,49,102,44,36,33,44,35,42,36,39,33,36,31,77,30,97,70,26,60,71,67,45,77,49,75,48,76,49,75,59,88,78,135

pLDDT: mean 94.94, std 5.43, range [60.69, 98.56]

Radius of gyration: 16.81 Å; Cα contacts (8 Å, |Δi|>4): 197; chains: 1; bounding box: 37×23×51 Å

Mean predicted aligned error: 4.07 Å

Foldseek 3Di:
DWDFDDKDKDKDKDKDADPVRQKMKIWMKMWIDDGTPPDDTKIKIKIKMWGRPDPFKIKIWMKIAIPDPPYHGIDIDIDMGGDDDD